Protein AF-A0A257AGE6-F1 (afdb_monomer)

Structure (mmCIF, N/CA/C/O backbone):
data_AF-A0A257AGE6-F1
#
_entry.id   AF-A0A257AGE6-F1
#
loop_
_atom_site.group_PDB
_atom_site.id
_atom_site.type_symbol
_atom_site.label_atom_id
_atom_site.label_alt_id
_atom_site.label_comp_id
_atom_site.label_asym_id
_atom_site.label_entity_id
_atom_site.label_seq_id
_atom_site.pdbx_PDB_ins_code
_atom_site.Cartn_x
_atom_site.Cartn_y
_atom_site.Cartn_z
_atom_site.occupancy
_atom_site.B_iso_or_equiv
_atom_site.auth_seq_id
_atom_site.auth_comp_id
_atom_site.auth_asym_id
_atom_site.auth_atom_id
_atom_site.pdbx_PDB_model_num
ATOM 1 N N . MET A 1 1 ? 24.380 23.932 -20.406 1.00 34.12 1 MET A N 1
ATOM 2 C CA . MET A 1 1 ? 23.022 23.950 -19.821 1.00 34.12 1 MET A CA 1
ATO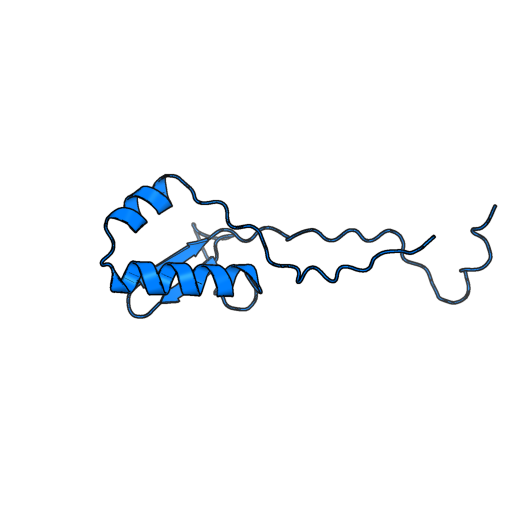M 3 C C . MET A 1 1 ? 23.018 23.000 -18.639 1.00 34.12 1 MET A C 1
ATOM 5 O O . MET A 1 1 ? 23.236 21.808 -18.814 1.00 34.12 1 MET A O 1
ATOM 9 N N . THR A 1 2 ? 22.930 23.543 -17.431 1.00 32.66 2 THR A N 1
ATOM 10 C CA . THR A 1 2 ? 22.998 22.803 -16.169 1.00 32.66 2 THR A CA 1
ATOM 11 C C . THR A 1 2 ? 21.740 21.952 -16.003 1.00 32.66 2 THR A C 1
ATOM 13 O O . THR A 1 2 ? 20.686 22.448 -15.615 1.00 32.66 2 THR A O 1
ATOM 16 N N . PHE A 1 3 ? 21.838 20.653 -16.302 1.00 40.56 3 PHE A N 1
ATOM 17 C CA . PHE A 1 3 ? 20.812 19.695 -15.902 1.00 40.56 3 PHE A CA 1
ATOM 18 C C . PHE A 1 3 ? 20.864 19.573 -14.383 1.00 40.56 3 PHE A C 1
ATOM 20 O O . PHE A 1 3 ? 21.724 18.902 -13.813 1.00 40.56 3 PHE A O 1
ATOM 27 N N . ASN A 1 4 ? 19.962 20.297 -13.728 1.00 43.41 4 ASN A N 1
ATOM 28 C CA . ASN A 1 4 ? 19.759 20.248 -12.294 1.00 43.41 4 ASN A CA 1
ATOM 29 C C . ASN A 1 4 ? 19.194 18.864 -11.948 1.00 43.41 4 ASN A C 1
ATOM 31 O O . ASN A 1 4 ? 17.983 18.636 -11.955 1.00 43.41 4 ASN A O 1
ATOM 35 N N . ALA A 1 5 ? 20.097 17.909 -11.724 1.00 49.41 5 ALA A N 1
ATOM 36 C CA . ALA A 1 5 ? 19.791 16.542 -11.345 1.00 49.41 5 ALA A CA 1
ATOM 37 C C . ALA A 1 5 ? 19.303 16.514 -9.893 1.00 49.41 5 ALA A C 1
ATOM 39 O O . ALA A 1 5 ? 19.972 16.019 -8.983 1.00 49.41 5 ALA A O 1
ATOM 40 N N . LYS A 1 6 ? 18.094 17.033 -9.667 1.00 43.97 6 LYS A N 1
ATOM 41 C CA . LYS A 1 6 ? 17.338 16.744 -8.457 1.00 43.97 6 LYS A CA 1
ATOM 42 C C . LYS A 1 6 ? 16.987 15.262 -8.538 1.00 43.97 6 LYS A C 1
ATOM 44 O O . LYS A 1 6 ? 15.980 14.901 -9.140 1.00 43.97 6 LYS A O 1
ATOM 49 N N . ARG A 1 7 ? 17.846 14.401 -7.976 1.00 49.59 7 ARG A N 1
ATOM 50 C CA . ARG A 1 7 ? 17.537 12.994 -7.677 1.00 49.59 7 ARG A CA 1
ATOM 51 C C . ARG A 1 7 ? 16.277 12.970 -6.808 1.00 49.59 7 ARG A C 1
ATOM 53 O O . ARG A 1 7 ? 16.354 12.946 -5.583 1.00 49.59 7 ARG A O 1
ATOM 60 N N . ARG A 1 8 ? 15.098 13.031 -7.424 1.00 52.81 8 ARG A N 1
ATOM 61 C CA . ARG A 1 8 ? 13.846 12.695 -6.758 1.00 52.81 8 ARG A CA 1
ATOM 62 C C . ARG A 1 8 ? 13.896 11.185 -6.608 1.00 52.81 8 ARG A C 1
ATOM 64 O O . ARG A 1 8 ? 13.880 10.473 -7.606 1.00 52.81 8 ARG A O 1
ATOM 71 N N . SER A 1 9 ? 14.040 10.695 -5.378 1.00 53.06 9 SER A N 1
ATOM 72 C CA . SER A 1 9 ? 13.790 9.284 -5.089 1.00 53.06 9 SER A CA 1
ATOM 73 C C . SER A 1 9 ? 12.449 8.926 -5.728 1.00 53.06 9 SER A C 1
ATOM 75 O O . SER A 1 9 ? 11.472 9.622 -5.441 1.00 53.06 9 SER A O 1
ATOM 77 N N . VAL A 1 10 ? 12.414 7.923 -6.607 1.00 67.00 10 VAL A N 1
ATOM 78 C CA . VAL A 1 10 ? 11.218 7.517 -7.361 1.00 67.00 10 VAL A CA 1
ATOM 79 C C . VAL A 1 10 ? 10.234 6.861 -6.391 1.00 67.00 10 VAL A C 1
ATOM 81 O O . VAL A 1 10 ? 10.117 5.645 -6.318 1.00 67.00 10 VAL A O 1
ATOM 84 N N . LYS A 1 11 ? 9.601 7.672 -5.545 1.00 73.31 11 LYS A N 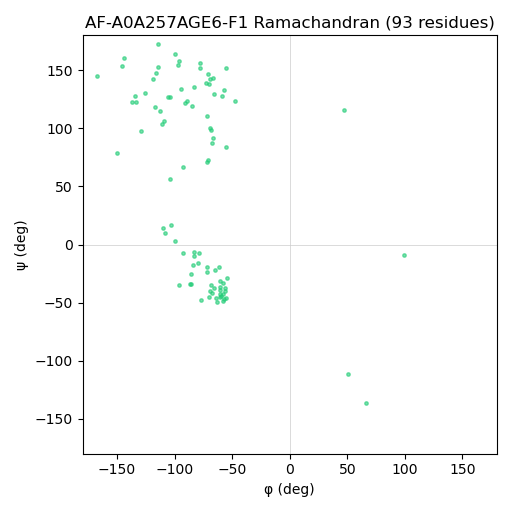1
ATOM 85 C CA . LYS A 1 11 ? 8.456 7.252 -4.754 1.00 73.31 11 LYS A CA 1
ATOM 86 C C . LYS A 1 11 ? 7.229 7.381 -5.632 1.00 73.31 11 LYS A C 1
ATOM 88 O O . LYS A 1 11 ? 7.052 8.386 -6.312 1.00 73.31 11 LYS A O 1
ATOM 93 N N . CYS A 1 12 ? 6.399 6.361 -5.586 1.00 84.19 12 CYS A N 1
ATOM 94 C CA . CYS A 1 12 ? 5.103 6.347 -6.222 1.00 84.19 12 CYS A CA 1
ATOM 95 C C . CYS A 1 12 ? 4.129 7.243 -5.459 1.00 84.19 12 CYS A C 1
ATOM 97 O O . CYS A 1 12 ? 4.079 7.202 -4.226 1.00 84.19 12 CYS A O 1
ATOM 99 N N . ASP A 1 13 ? 3.317 7.997 -6.188 1.00 86.81 13 ASP A N 1
ATOM 100 C CA . ASP A 1 13 ? 2.164 8.666 -5.599 1.00 86.81 13 ASP A CA 1
ATOM 101 C C . ASP A 1 13 ? 1.108 7.624 -5.194 1.00 86.81 13 ASP A C 1
ATOM 103 O O . ASP A 1 13 ? 0.929 6.594 -5.853 1.00 86.81 13 ASP A O 1
ATOM 107 N N . ILE A 1 14 ? 0.439 7.866 -4.064 1.00 89.00 14 ILE A N 1
ATOM 108 C CA . ILE A 1 14 ? -0.578 6.967 -3.510 1.00 89.00 14 ILE A CA 1
ATOM 109 C C . ILE A 1 14 ? -1.955 7.609 -3.670 1.00 89.00 14 ILE A C 1
ATOM 111 O O . ILE A 1 14 ? -2.325 8.501 -2.906 1.00 89.00 14 ILE A O 1
ATOM 115 N N . ASP A 1 15 ? -2.739 7.085 -4.610 1.00 91.75 15 ASP A N 1
ATOM 116 C CA . ASP A 1 15 ? -4.137 7.470 -4.797 1.00 91.75 15 ASP A CA 1
ATOM 117 C C . ASP A 1 15 ? -5.059 6.673 -3.865 1.00 91.75 15 ASP A C 1
ATOM 119 O O . ASP A 1 15 ? -5.176 5.445 -3.958 1.00 91.75 15 ASP A O 1
ATOM 123 N N . ARG A 1 16 ? -5.771 7.375 -2.979 1.00 92.25 16 ARG A N 1
ATOM 124 C CA . ARG A 1 16 ? -6.710 6.769 -2.024 1.00 92.25 16 ARG A CA 1
ATOM 125 C C . ARG A 1 16 ? -8.113 6.709 -2.623 1.00 92.25 16 ARG A C 1
ATOM 127 O O . ARG A 1 16 ? -8.697 7.723 -2.994 1.00 92.25 16 ARG A O 1
ATOM 134 N N . LYS A 1 17 ? -8.685 5.506 -2.723 1.00 93.19 17 LYS A N 1
ATOM 135 C CA . LYS A 1 17 ? -10.083 5.322 -3.152 1.00 93.19 17 LYS A CA 1
ATOM 136 C C . LYS A 1 17 ? -11.044 5.647 -2.008 1.00 93.19 17 LYS A C 1
ATOM 138 O O . LYS A 1 17 ? -10.718 5.480 -0.840 1.00 93.19 17 LYS A O 1
ATOM 143 N N . GLN A 1 18 ? -12.284 6.001 -2.338 1.00 93.88 18 GLN A N 1
ATOM 144 C CA . GLN A 1 18 ? -13.301 6.288 -1.322 1.00 93.88 18 GLN A CA 1
ATOM 145 C C . GLN A 1 18 ? -13.590 5.088 -0.399 1.00 93.88 18 GLN A C 1
ATOM 147 O O . GLN A 1 18 ? -13.902 5.275 0.773 1.00 93.88 18 GLN A O 1
ATOM 152 N N . SER A 1 19 ? -13.470 3.854 -0.905 1.00 90.44 19 SER A N 1
ATOM 153 C CA . SER A 1 19 ? -13.556 2.640 -0.083 1.00 90.44 19 SER A CA 1
ATOM 154 C C . SER A 1 19 ? -12.471 2.600 0.991 1.00 90.44 19 SER A C 1
ATOM 156 O O . SER A 1 19 ? -12.791 2.377 2.153 1.00 90.44 19 SER A O 1
ATOM 158 N N . PHE A 1 20 ? -11.225 2.915 0.623 1.00 95.81 20 PHE A N 1
ATOM 159 C CA . PHE A 1 20 ? -10.117 3.024 1.568 1.00 95.81 20 PHE A CA 1
ATOM 160 C C . PHE A 1 20 ? -10.414 4.065 2.647 1.00 95.81 20 PHE A C 1
ATOM 162 O O . PHE A 1 20 ? -10.287 3.756 3.822 1.00 95.81 20 PHE A O 1
ATOM 169 N N . GLU A 1 21 ? -10.867 5.265 2.276 1.00 95.75 21 GLU A N 1
ATOM 170 C CA . GLU A 1 21 ? -11.152 6.328 3.251 1.00 95.75 21 GLU A CA 1
ATOM 171 C C . GLU A 1 21 ? -12.237 5.934 4.263 1.00 95.75 21 GLU A C 1
ATOM 173 O O . GLU A 1 21 ? -12.130 6.242 5.452 1.00 95.75 21 GLU A O 1
ATOM 178 N N . ARG A 1 22 ? -13.282 5.224 3.816 1.00 95.50 22 ARG A N 1
ATOM 179 C CA . ARG A 1 22 ? -14.336 4.721 4.712 1.00 95.50 22 ARG A CA 1
ATOM 180 C C . ARG A 1 22 ? -13.793 3.709 5.717 1.00 95.50 22 ARG A C 1
ATOM 182 O O . ARG A 1 22 ? -14.106 3.821 6.902 1.00 95.50 22 ARG A O 1
ATOM 189 N N . ASP A 1 23 ? -12.985 2.761 5.255 1.00 92.38 23 ASP A N 1
ATOM 190 C CA . ASP A 1 23 ? -12.405 1.728 6.115 1.00 92.38 23 ASP A CA 1
ATOM 191 C C . ASP A 1 23 ? -11.361 2.334 7.056 1.00 92.38 23 ASP A C 1
ATOM 193 O O . ASP A 1 23 ? -11.403 2.108 8.265 1.00 92.38 23 ASP A O 1
ATOM 197 N N . PHE A 1 24 ? -10.491 3.196 6.526 1.00 95.19 24 PHE A N 1
ATOM 198 C CA . PHE A 1 24 ? -9.436 3.875 7.269 1.00 95.19 24 PHE A CA 1
ATOM 199 C C . PHE A 1 24 ? -9.995 4.703 8.423 1.00 95.19 24 PHE A C 1
ATOM 201 O O . PHE A 1 24 ? -9.480 4.622 9.536 1.00 95.19 24 PHE A O 1
ATOM 208 N N . LYS A 1 25 ? -11.093 5.442 8.213 1.00 96.31 25 LYS A N 1
ATOM 209 C CA . LYS A 1 25 ? -11.747 6.228 9.274 1.00 96.31 25 LYS A CA 1
ATOM 210 C C . LYS A 1 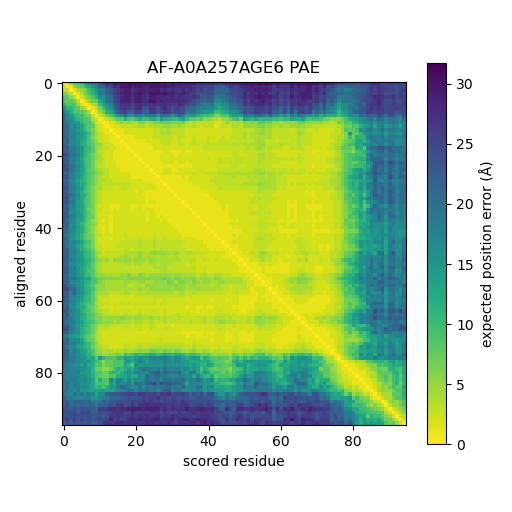25 ? -12.182 5.380 10.471 1.00 96.31 25 LYS A C 1
ATOM 212 O O . LYS A 1 25 ? -12.107 5.877 11.596 1.00 96.31 25 LYS A O 1
ATOM 217 N N . ARG A 1 26 ? -12.573 4.122 10.248 1.00 95.81 26 ARG A N 1
ATOM 218 C CA . ARG A 1 26 ? -13.051 3.186 11.283 1.00 95.81 26 ARG A CA 1
ATOM 219 C C . ARG A 1 26 ? -11.924 2.473 12.033 1.00 95.81 26 ARG A C 1
ATOM 221 O O . ARG A 1 26 ? -12.190 1.821 13.036 1.00 95.81 26 ARG A O 1
ATOM 228 N N . LEU A 1 27 ? -10.680 2.587 11.569 1.00 94.19 27 LEU A N 1
ATOM 229 C CA . LEU A 1 27 ? -9.543 1.942 12.221 1.00 94.19 27 LEU A CA 1
ATOM 230 C C . LEU A 1 27 ? -9.197 2.611 13.567 1.00 94.19 27 LEU A C 1
ATOM 232 O O . LEU A 1 27 ? -9.283 3.844 13.680 1.00 94.19 27 LEU A O 1
ATOM 236 N N . PRO A 1 28 ? -8.720 1.830 14.556 1.00 95.69 28 PRO A N 1
ATOM 237 C CA . PRO A 1 28 ? -8.095 2.366 15.764 1.00 95.69 28 PRO A CA 1
ATOM 238 C C . PRO A 1 28 ? -6.919 3.293 15.431 1.00 95.69 28 PRO A C 1
ATOM 240 O O . PRO A 1 28 ? -6.250 3.121 14.405 1.00 95.69 28 PRO A O 1
ATOM 243 N N . SER A 1 29 ? -6.636 4.267 16.296 1.00 96.00 29 SER A N 1
ATOM 244 C CA . SER A 1 29 ? -5.578 5.267 16.086 1.00 96.00 29 SER A CA 1
ATOM 245 C C . SER A 1 29 ? -4.202 4.649 15.852 1.00 96.00 29 SER A C 1
ATOM 247 O O . SER A 1 29 ? -3.437 5.122 15.009 1.00 96.00 29 SER A O 1
ATOM 249 N N . GLU A 1 30 ? -3.892 3.565 16.551 1.00 94.56 30 GLU A N 1
ATOM 250 C CA . GLU A 1 30 ? -2.620 2.852 16.450 1.00 94.56 30 GLU A CA 1
ATOM 251 C C . GLU A 1 30 ? -2.501 2.188 15.078 1.00 94.56 30 GLU A C 1
ATOM 253 O O . GLU A 1 30 ? -1.459 2.268 14.430 1.00 94.56 30 GLU A O 1
ATOM 258 N N . VAL A 1 31 ? -3.594 1.595 14.591 1.00 94.94 31 VAL A N 1
ATOM 259 C CA . VAL A 1 31 ? -3.630 0.943 13.278 1.00 94.94 31 VAL A CA 1
ATOM 260 C C . VAL A 1 31 ? -3.532 1.982 12.161 1.00 94.94 31 VAL A C 1
ATOM 262 O O . VAL A 1 31 ? -2.788 1.765 11.208 1.00 94.94 31 VAL A O 1
ATOM 265 N N . LYS A 1 32 ? -4.192 3.142 12.293 1.00 96.56 32 LYS A N 1
ATOM 266 C CA . LYS A 1 32 ? -4.059 4.258 11.336 1.00 96.56 32 LYS A CA 1
ATOM 267 C C . LYS A 1 32 ? -2.602 4.689 11.166 1.00 96.56 32 LYS A C 1
ATOM 269 O O . LYS A 1 32 ? -2.133 4.820 10.037 1.00 96.56 32 LYS A O 1
ATOM 274 N N . LYS A 1 33 ? -1.870 4.852 12.276 1.00 96.81 33 LYS A N 1
ATOM 275 C CA . LYS A 1 33 ? -0.439 5.205 12.257 1.00 96.81 33 LYS A CA 1
ATOM 276 C C . LYS A 1 33 ? 0.393 4.154 11.519 1.00 96.81 33 LYS A C 1
ATOM 278 O O . LYS A 1 33 ? 1.246 4.509 10.710 1.00 96.81 33 LYS A O 1
ATOM 283 N N . GLU A 1 34 ? 0.140 2.872 11.770 1.00 96.25 34 GLU A N 1
ATOM 284 C CA . GLU A 1 34 ? 0.857 1.779 11.100 1.00 96.25 34 GLU A CA 1
ATOM 285 C C . GLU A 1 34 ? 0.516 1.668 9.607 1.00 96.25 34 GLU A C 1
ATOM 287 O O . GLU A 1 34 ? 1.398 1.390 8.790 1.00 96.25 34 GLU A O 1
ATOM 292 N N . VAL A 1 35 ? -0.733 1.947 9.225 1.00 96.19 35 VAL A N 1
ATOM 293 C CA . VAL A 1 35 ? -1.147 2.024 7.818 1.00 96.19 35 VAL A CA 1
ATOM 294 C C . VAL A 1 35 ? -0.409 3.153 7.102 1.00 96.19 35 VAL A C 1
ATOM 296 O O . VAL A 1 35 ? 0.196 2.894 6.067 1.00 96.19 35 VAL A O 1
ATOM 299 N N . GLU A 1 36 ? -0.370 4.365 7.658 1.00 96.25 36 GLU A N 1
ATOM 300 C CA . GLU A 1 36 ? 0.338 5.502 7.042 1.00 96.25 36 GLU A CA 1
ATOM 301 C C . GLU A 1 36 ? 1.843 5.234 6.884 1.00 96.25 36 GLU A C 1
ATOM 303 O O . GLU A 1 36 ? 2.418 5.464 5.814 1.00 96.25 36 GLU A O 1
ATOM 308 N N . LYS A 1 37 ? 2.487 4.653 7.909 1.00 96.25 37 LYS A N 1
ATOM 309 C CA . LYS A 1 37 ? 3.884 4.198 7.802 1.00 96.25 37 LYS A CA 1
ATOM 310 C C . LYS A 1 37 ? 4.049 3.198 6.661 1.00 96.25 37 LYS A C 1
ATOM 312 O O . LYS A 1 37 ? 4.961 3.345 5.849 1.00 96.25 37 LYS A O 1
ATOM 317 N N . SER A 1 38 ? 3.157 2.215 6.581 1.00 94.81 38 SER A N 1
ATOM 318 C CA . SER A 1 38 ? 3.205 1.167 5.562 1.00 94.81 38 SER A CA 1
ATOM 319 C C . SER A 1 38 ? 2.974 1.716 4.156 1.00 94.81 38 SER A C 1
ATOM 321 O O . SER A 1 38 ? 3.669 1.291 3.239 1.00 94.81 38 SER A O 1
ATOM 323 N N . LEU A 1 39 ? 2.093 2.705 3.967 1.00 94.88 39 LEU A N 1
ATOM 324 C CA . LEU A 1 39 ? 1.901 3.373 2.672 1.00 94.88 39 LEU A CA 1
ATOM 325 C C . LEU A 1 39 ? 3.187 4.058 2.180 1.00 94.88 39 LEU A C 1
ATOM 327 O O . LEU A 1 39 ? 3.488 4.000 0.990 1.00 94.88 39 LEU A O 1
ATOM 331 N N . ASN A 1 40 ? 3.991 4.637 3.078 1.00 93.12 40 ASN A N 1
ATOM 332 C CA . ASN A 1 40 ? 5.302 5.206 2.729 1.00 93.12 40 ASN A CA 1
ATOM 333 C C . ASN A 1 40 ? 6.369 4.138 2.417 1.00 93.12 40 ASN A C 1
ATOM 335 O O . ASN A 1 40 ? 7.354 4.434 1.741 1.00 93.12 40 ASN A O 1
ATOM 339 N N . VAL A 1 41 ? 6.217 2.909 2.918 1.00 92.94 41 VAL A N 1
ATOM 340 C CA . VAL A 1 41 ? 7.072 1.783 2.502 1.00 92.94 41 VAL A CA 1
ATOM 341 C C . VAL A 1 41 ? 6.617 1.278 1.131 1.00 92.94 41 VAL A C 1
ATOM 343 O O . VAL A 1 41 ? 7.438 1.180 0.223 1.00 92.94 41 VAL A O 1
ATOM 346 N N . ILE A 1 42 ? 5.309 1.058 0.950 1.00 92.88 42 ILE A N 1
ATOM 347 C CA . ILE A 1 42 ? 4.695 0.630 -0.319 1.00 92.88 42 ILE A CA 1
ATOM 348 C C . ILE A 1 42 ? 5.027 1.608 -1.445 1.00 92.88 42 ILE A C 1
ATOM 350 O O . ILE A 1 42 ? 5.342 1.169 -2.544 1.00 92.88 42 ILE A O 1
ATOM 354 N N . SER A 1 43 ? 5.028 2.919 -1.195 1.00 91.50 43 SER A N 1
ATOM 355 C CA . SER A 1 43 ? 5.361 3.903 -2.230 1.00 91.50 43 SER A CA 1
ATOM 356 C C . SER A 1 43 ? 6.804 3.819 -2.731 1.00 91.50 43 SER A C 1
ATOM 358 O O . SER A 1 43 ? 7.083 4.283 -3.831 1.00 91.50 43 SER A O 1
ATOM 360 N N . LYS A 1 44 ? 7.732 3.250 -1.956 1.00 90.75 44 LYS A N 1
ATOM 361 C CA . LYS A 1 44 ? 9.142 3.114 -2.354 1.00 90.75 44 LYS A CA 1
ATOM 362 C C . LYS A 1 44 ? 9.401 1.861 -3.182 1.00 90.75 44 LYS A C 1
ATOM 364 O O . LYS A 1 44 ? 10.271 1.885 -4.043 1.00 90.75 44 LYS A O 1
ATOM 369 N N . ASP A 1 45 ? 8.678 0.782 -2.900 1.00 90.06 45 ASP A N 1
ATOM 370 C CA . ASP A 1 45 ? 8.800 -0.483 -3.620 1.00 90.06 45 ASP A CA 1
ATOM 371 C C . ASP A 1 45 ? 7.455 -1.228 -3.625 1.00 90.06 45 ASP A C 1
ATOM 373 O O . ASP A 1 45 ? 7.235 -2.157 -2.844 1.00 90.06 45 ASP A O 1
ATOM 377 N N . PRO A 1 46 ? 6.512 -0.822 -4.491 1.00 90.06 46 PRO A N 1
ATOM 378 C CA . PRO A 1 46 ? 5.156 -1.358 -4.454 1.00 90.06 46 PRO A CA 1
ATOM 379 C C . PRO A 1 46 ? 5.071 -2.807 -4.953 1.00 90.06 46 PRO A C 1
ATOM 381 O O . PRO A 1 46 ? 4.094 -3.494 -4.646 1.00 90.06 46 PRO A O 1
ATOM 384 N N . TYR A 1 47 ? 6.063 -3.287 -5.709 1.00 90.19 47 TYR A N 1
ATOM 385 C CA . TYR A 1 47 ? 6.062 -4.636 -6.279 1.00 90.19 47 TYR A CA 1
ATOM 386 C C . TYR A 1 47 ? 6.845 -5.643 -5.431 1.00 90.19 47 TYR A C 1
ATOM 388 O O . TYR A 1 47 ? 6.420 -6.799 -5.375 1.00 90.19 47 TYR A O 1
ATOM 396 N N . GLY A 1 48 ? 7.943 -5.230 -4.787 1.00 90.56 48 GLY A N 1
ATOM 397 C CA . GLY A 1 48 ? 8.854 -6.124 -4.070 1.00 90.56 48 GLY A CA 1
ATOM 398 C C . GLY A 1 48 ? 8.462 -6.417 -2.621 1.00 90.56 48 GLY A C 1
ATOM 399 O O . GLY A 1 48 ? 8.630 -7.549 -2.172 1.00 90.56 48 GLY A O 1
ATOM 400 N N . ILE A 1 49 ? 7.870 -5.462 -1.894 1.00 91.19 49 ILE A N 1
ATOM 401 C CA . ILE A 1 49 ? 7.501 -5.687 -0.479 1.00 91.19 49 ILE A CA 1
ATOM 402 C C . ILE A 1 49 ? 6.150 -6.394 -0.293 1.00 91.19 49 ILE A C 1
ATOM 404 O O . ILE A 1 49 ? 5.827 -6.867 0.798 1.00 91.19 49 ILE A O 1
ATOM 408 N N . GLY A 1 50 ? 5.313 -6.395 -1.330 1.00 90.25 50 GLY A N 1
ATOM 409 C CA . GLY A 1 50 ? 3.968 -6.958 -1.296 1.00 90.25 50 GLY A CA 1
ATOM 410 C C . GLY A 1 50 ? 3.894 -8.348 -1.913 1.00 90.25 50 GLY A C 1
ATOM 411 O O . GLY A 1 50 ? 4.753 -8.772 -2.679 1.00 90.25 50 GLY A O 1
ATOM 412 N N . GLN A 1 51 ? 2.802 -9.056 -1.637 1.00 94.25 51 GLN A N 1
ATOM 413 C CA . GLN A 1 51 ? 2.518 -10.345 -2.266 1.00 94.25 51 GLN A CA 1
ATOM 414 C C . GLN A 1 51 ? 1.411 -10.202 -3.307 1.00 94.25 51 GLN A C 1
ATOM 416 O O . GLN A 1 51 ? 0.311 -9.744 -2.994 1.00 94.25 51 GLN A O 1
ATOM 421 N N . ARG A 1 52 ? 1.672 -10.660 -4.533 1.00 95.88 52 ARG A N 1
ATOM 422 C CA . ARG A 1 52 ? 0.674 -10.683 -5.608 1.00 95.88 52 ARG A CA 1
ATOM 423 C C . ARG A 1 52 ? -0.469 -11.648 -5.270 1.00 95.88 52 ARG A C 1
ATOM 425 O O . ARG A 1 52 ? -0.241 -12.811 -4.934 1.00 95.88 52 ARG A O 1
ATOM 432 N N . LEU A 1 53 ? -1.705 -11.175 -5.390 1.00 94.00 53 LEU A N 1
ATOM 433 C CA . LEU A 1 53 ? -2.911 -11.986 -5.235 1.00 94.00 53 LEU A CA 1
ATOM 434 C C . LEU A 1 53 ? -3.179 -12.832 -6.492 1.00 94.00 53 LEU A C 1
ATOM 436 O O . LEU A 1 53 ? -2.804 -12.473 -7.612 1.00 94.00 53 LEU A O 1
ATOM 440 N N . LYS A 1 54 ? -3.832 -13.982 -6.292 1.00 93.88 54 LYS A N 1
ATOM 441 C CA . LYS A 1 54 ? -4.185 -14.964 -7.332 1.00 93.88 54 LYS A CA 1
ATOM 442 C C . LYS A 1 54 ? -5.713 -15.062 -7.495 1.00 93.88 54 LYS A C 1
ATOM 444 O O . LYS A 1 54 ? -6.469 -14.486 -6.714 1.00 93.88 54 LYS A O 1
ATOM 449 N N . GLY A 1 55 ? -6.170 -15.804 -8.506 1.00 94.00 55 GLY A N 1
ATOM 450 C CA . GLY A 1 55 ? -7.596 -16.058 -8.746 1.00 94.00 55 GLY A CA 1
ATOM 451 C C . GLY A 1 55 ? -8.370 -14.797 -9.142 1.00 94.00 55 GLY A C 1
ATOM 452 O O . GLY A 1 55 ? -7.880 -13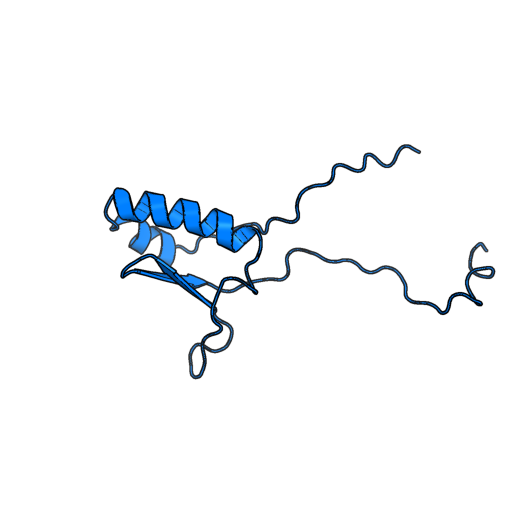.993 -9.934 1.00 94.00 55 GLY A O 1
ATOM 453 N N . LYS A 1 56 ? -9.567 -14.606 -8.569 1.00 92.62 56 LYS A N 1
ATOM 454 C CA . LYS A 1 56 ? -10.461 -13.468 -8.870 1.00 92.62 56 LYS A CA 1
ATOM 455 C C . LYS A 1 56 ? -9.859 -12.092 -8.538 1.00 92.62 56 LYS A C 1
ATOM 457 O O . LYS A 1 56 ? -10.315 -11.094 -9.076 1.00 92.62 56 LYS A O 1
ATOM 462 N N . LEU A 1 57 ? -8.830 -12.038 -7.687 1.00 91.00 57 LEU A N 1
ATOM 463 C CA . LEU A 1 57 ? -8.137 -10.804 -7.284 1.00 91.00 57 LEU A CA 1
ATOM 464 C C . LEU A 1 57 ? -6.777 -10.630 -7.982 1.00 91.00 57 LEU A C 1
ATOM 466 O O . LEU A 1 57 ? -5.921 -9.873 -7.519 1.00 91.00 57 LEU A O 1
ATOM 470 N N . ARG A 1 58 ? -6.534 -11.358 -9.078 1.00 91.06 58 ARG A N 1
ATOM 471 C CA . ARG A 1 58 ? -5.291 -11.249 -9.849 1.00 91.06 58 ARG A CA 1
ATOM 472 C C . ARG A 1 58 ? -5.069 -9.807 -10.313 1.00 91.06 58 ARG A C 1
ATOM 474 O O . ARG A 1 58 ? -5.958 -9.190 -10.884 1.00 91.06 58 ARG A O 1
ATOM 481 N N . GLY A 1 59 ? -3.847 -9.312 -10.115 1.00 88.75 59 GLY A N 1
ATOM 482 C CA . GLY A 1 59 ? -3.471 -7.928 -10.433 1.00 88.75 59 GLY A CA 1
ATOM 483 C C . GLY A 1 59 ? -3.481 -6.998 -9.219 1.00 88.75 59 GLY A C 1
ATOM 484 O O . GLY A 1 59 ? -2.969 -5.892 -9.309 1.00 88.75 59 GLY A O 1
ATOM 485 N N . LEU A 1 60 ? -3.985 -7.457 -8.074 1.00 94.00 60 LEU A N 1
ATOM 486 C CA . LEU A 1 60 ? -3.826 -6.773 -6.795 1.00 94.00 60 LEU A CA 1
ATOM 487 C C . LEU A 1 60 ? -2.664 -7.365 -5.995 1.00 94.00 60 LEU A C 1
ATOM 489 O O . LEU A 1 60 ? -2.294 -8.532 -6.156 1.00 94.00 60 LEU A O 1
ATOM 493 N N . TRP A 1 61 ? -2.100 -6.546 -5.119 1.00 96.25 61 TRP A N 1
ATOM 494 C CA . TRP A 1 61 ? -1.078 -6.915 -4.150 1.00 96.25 61 TRP A CA 1
ATOM 495 C C . TRP A 1 61 ? -1.642 -6.782 -2.741 1.00 96.25 61 TRP A C 1
ATOM 497 O O . TRP A 1 61 ? -2.549 -5.986 -2.496 1.00 96.25 61 TRP A O 1
ATOM 507 N N . LYS A 1 62 ? -1.104 -7.574 -1.813 1.00 95.31 62 LYS A N 1
ATOM 508 C CA . LYS A 1 62 ? -1.383 -7.459 -0.381 1.00 95.31 62 LYS A CA 1
ATOM 509 C C . LYS A 1 62 ? -0.106 -7.154 0.398 1.00 95.31 62 LYS A C 1
ATOM 511 O O . LYS A 1 62 ? 0.940 -7.739 0.122 1.00 95.31 62 LYS A O 1
ATOM 516 N N . TYR A 1 63 ? -0.228 -6.317 1.419 1.00 95.88 63 TYR A N 1
ATOM 517 C CA . TYR A 1 63 ? 0.806 -6.065 2.422 1.00 95.88 63 TYR A CA 1
ATOM 518 C C . TYR A 1 63 ? 0.221 -6.290 3.822 1.00 95.88 63 TYR A C 1
ATOM 520 O O . TYR A 1 63 ? -0.875 -5.807 4.113 1.00 95.88 63 TYR A O 1
ATOM 528 N N . ARG A 1 64 ? 0.900 -7.071 4.672 1.00 93.81 64 ARG A N 1
ATOM 529 C CA . ARG A 1 64 ? 0.399 -7.451 6.006 1.00 93.81 64 ARG A CA 1
ATOM 530 C C . ARG A 1 64 ? 0.932 -6.497 7.077 1.00 93.81 64 ARG A C 1
ATOM 532 O O . ARG A 1 64 ? 2.129 -6.255 7.138 1.00 93.81 64 ARG A O 1
ATOM 539 N N . ILE A 1 65 ? 0.044 -6.034 7.957 1.00 93.06 65 ILE A N 1
ATOM 540 C CA . ILE A 1 65 ? 0.354 -5.186 9.116 1.00 93.06 65 ILE A CA 1
ATOM 541 C C . ILE A 1 65 ? -0.290 -5.823 10.344 1.00 93.06 65 ILE A C 1
ATOM 543 O O . ILE A 1 65 ? -1.484 -5.642 10.575 1.00 93.06 65 ILE A O 1
ATOM 547 N N . LYS A 1 66 ? 0.479 -6.582 11.133 1.00 88.69 66 LYS A N 1
ATOM 548 C CA . LYS A 1 66 ? -0.058 -7.382 12.252 1.00 88.69 66 LYS A CA 1
ATOM 549 C C . LYS A 1 66 ? -1.234 -8.244 11.773 1.00 88.69 66 LYS A C 1
ATOM 551 O O . LYS A 1 66 ? -1.011 -9.133 10.956 1.00 88.69 66 LYS A O 1
ATOM 556 N N . ASP A 1 67 ? -2.461 -7.962 12.199 1.00 91.25 67 ASP A N 1
ATOM 557 C CA . ASP A 1 67 ? -3.671 -8.699 11.805 1.00 91.25 67 ASP A CA 1
ATOM 558 C C . ASP A 1 67 ? -4.404 -8.097 10.597 1.00 91.25 67 ASP A C 1
ATOM 560 O O . ASP A 1 67 ? -5.295 -8.719 10.015 1.00 91.25 67 ASP A O 1
ATOM 564 N N . TRP A 1 68 ? -3.971 -6.920 10.149 1.00 93.62 68 TRP A N 1
ATOM 565 C CA . TRP A 1 68 ? -4.560 -6.166 9.050 1.00 93.62 68 TRP A CA 1
ATOM 566 C C . TRP A 1 68 ? -3.835 -6.430 7.729 1.00 93.62 68 TRP A C 1
ATOM 568 O O . TRP A 1 68 ? -2.673 -6.850 7.685 1.00 93.62 68 TRP A O 1
ATOM 578 N N . ARG A 1 69 ? -4.527 -6.186 6.613 1.00 93.25 69 ARG A N 1
ATOM 579 C CA . ARG A 1 69 ? -3.969 -6.303 5.260 1.00 93.25 69 ARG A CA 1
ATOM 580 C C . ARG A 1 69 ? -4.360 -5.084 4.437 1.00 93.25 69 ARG A C 1
ATOM 582 O O . ARG A 1 69 ? -5.543 -4.779 4.331 1.00 93.25 69 ARG A O 1
ATOM 589 N N . ILE A 1 70 ? -3.378 -4.436 3.820 1.00 95.56 70 ILE A N 1
ATOM 590 C CA . ILE A 1 70 ? -3.609 -3.426 2.785 1.00 95.56 70 ILE A CA 1
ATOM 591 C C . ILE A 1 70 ? -3.655 -4.153 1.446 1.00 95.56 70 ILE A C 1
ATOM 593 O O . ILE A 1 70 ? -2.696 -4.842 1.096 1.00 95.56 70 ILE A O 1
ATOM 597 N N . ILE A 1 71 ? -4.751 -4.001 0.707 1.00 95.44 71 ILE A N 1
ATOM 598 C CA . ILE A 1 71 ? -4.874 -4.481 -0.672 1.00 95.44 71 ILE A CA 1
ATOM 599 C C . ILE A 1 71 ? -4.747 -3.276 -1.597 1.00 95.44 71 ILE A C 1
ATOM 601 O O . ILE A 1 71 ? -5.454 -2.287 -1.418 1.00 95.44 71 ILE A O 1
ATOM 605 N N . TYR A 1 72 ? -3.849 -3.347 -2.574 1.00 94.81 72 TYR A N 1
ATOM 606 C CA . TY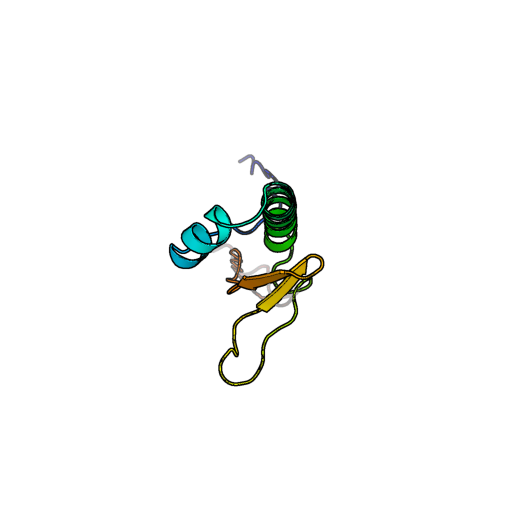R A 1 72 ? -3.554 -2.223 -3.458 1.00 94.81 72 TYR A CA 1
ATOM 607 C C . TYR A 1 72 ? -3.261 -2.683 -4.886 1.00 94.81 72 TYR A C 1
ATOM 609 O O . TYR A 1 72 ? -2.953 -3.849 -5.139 1.00 94.81 72 TYR A O 1
ATOM 617 N N . TYR A 1 73 ? -3.376 -1.750 -5.829 1.00 92.50 73 TYR A N 1
ATOM 618 C CA . TYR A 1 73 ? -3.044 -1.961 -7.234 1.00 92.50 73 TYR A CA 1
ATOM 619 C C . TYR A 1 73 ? -1.787 -1.149 -7.571 1.00 92.50 73 TYR A C 1
ATOM 621 O O . TYR A 1 73 ? -1.885 0.075 -7.683 1.00 92.50 73 TYR A O 1
ATOM 629 N N . PRO A 1 74 ? -0.605 -1.772 -7.697 1.00 89.88 74 PRO A N 1
ATOM 630 C CA . PRO A 1 74 ? 0.597 -1.043 -8.064 1.00 89.88 74 PRO A CA 1
ATOM 631 C C . PRO A 1 74 ? 0.517 -0.593 -9.532 1.00 89.88 74 PRO A C 1
ATOM 633 O O . PRO A 1 74 ? 0.073 -1.337 -10.409 1.00 89.88 74 PRO A O 1
ATOM 636 N N . ARG A 1 75 ? 0.937 0.644 -9.806 1.00 83.94 75 ARG A N 1
ATOM 637 C CA . ARG A 1 75 ? 1.080 1.211 -11.158 1.00 83.94 75 ARG A CA 1
ATOM 638 C C . ARG A 1 75 ? 2.564 1.519 -11.382 1.00 83.94 75 ARG A C 1
ATOM 640 O O . ARG A 1 75 ? 3.253 1.816 -10.409 1.00 83.94 75 ARG A O 1
ATOM 647 N N . PRO A 1 76 ? 3.101 1.417 -12.608 1.00 76.81 76 PRO A N 1
ATOM 648 C CA . PRO A 1 76 ? 4.472 1.836 -12.886 1.00 76.81 76 PRO A CA 1
ATOM 649 C C . PRO A 1 76 ? 4.660 3.319 -12.557 1.00 76.81 76 PRO A C 1
ATOM 651 O O . PRO A 1 76 ? 3.906 4.166 -13.033 1.00 76.81 76 PRO A O 1
ATOM 654 N N . CYS A 1 77 ? 5.674 3.627 -11.756 1.00 69.31 77 CYS A N 1
ATOM 655 C CA . CYS A 1 77 ? 5.962 4.978 -11.281 1.00 69.31 77 CYS A CA 1
ATOM 656 C C . CYS A 1 77 ? 6.959 5.620 -12.250 1.00 69.31 77 CYS A C 1
ATOM 658 O O . CYS A 1 77 ? 8.121 5.781 -11.918 1.00 69.31 77 CYS A O 1
ATOM 660 N N . HIS A 1 78 ? 6.485 5.857 -13.478 1.00 59.09 78 HIS A N 1
ATOM 661 C CA . HIS A 1 78 ? 7.148 6.505 -14.619 1.00 59.09 78 HIS A CA 1
ATOM 662 C C . HIS A 1 78 ? 8.585 6.049 -14.967 1.00 59.09 78 HIS A C 1
ATOM 664 O O . HIS A 1 78 ? 9.548 6.291 -14.246 1.00 59.09 78 HIS A O 1
ATOM 670 N N . VAL A 1 79 ? 8.741 5.466 -16.157 1.00 54.94 79 VAL A N 1
ATOM 671 C CA . VAL A 1 79 ? 10.042 5.172 -16.774 1.00 54.94 79 VAL A CA 1
ATOM 672 C C . VAL A 1 79 ? 9.955 5.554 -18.248 1.00 54.94 79 VAL A C 1
ATOM 674 O O . VAL A 1 79 ? 9.102 5.024 -18.958 1.00 54.94 79 VAL A O 1
ATOM 677 N N . GLU A 1 80 ? 10.838 6.439 -18.707 1.00 43.84 80 GLU A N 1
ATOM 678 C CA . GLU A 1 80 ? 10.962 6.808 -20.118 1.00 43.84 80 GLU A CA 1
ATOM 679 C C . GLU A 1 80 ? 12.347 6.409 -20.640 1.00 43.84 80 GLU A C 1
ATOM 681 O O . GLU A 1 80 ? 13.381 6.854 -20.142 1.00 43.84 80 GLU A O 1
ATOM 686 N N . VAL A 1 81 ? 12.362 5.519 -21.633 1.00 60.88 81 VAL A N 1
ATOM 687 C CA . VAL A 1 81 ? 13.577 5.016 -22.281 1.00 60.88 81 VAL A CA 1
ATOM 688 C C . VAL A 1 81 ? 13.590 5.535 -23.710 1.00 60.88 81 VAL A C 1
ATOM 690 O O . VAL A 1 81 ? 12.739 5.175 -24.515 1.00 60.88 81 VAL A O 1
ATOM 693 N N . VAL A 1 82 ? 14.569 6.383 -24.017 1.00 55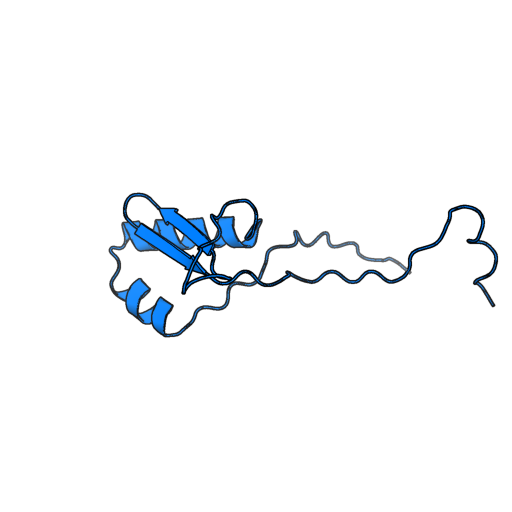.41 82 VAL A N 1
ATOM 694 C CA . VAL A 1 82 ? 14.602 7.181 -25.253 1.00 55.41 82 VAL A CA 1
ATOM 695 C C . VAL A 1 82 ? 15.219 6.418 -26.440 1.00 55.41 82 VAL A C 1
ATOM 697 O O . VAL A 1 82 ? 14.935 6.723 -27.594 1.00 55.41 82 VAL A O 1
ATOM 700 N N . LEU A 1 83 ? 16.081 5.424 -26.192 1.00 50.97 83 LEU A N 1
ATOM 701 C CA . LEU A 1 83 ? 16.903 4.780 -27.226 1.00 50.97 83 LEU A CA 1
ATOM 702 C C . LEU A 1 83 ? 17.551 3.488 -26.708 1.00 50.97 83 LEU A C 1
ATOM 704 O O . LEU A 1 83 ? 18.031 3.452 -25.577 1.00 50.97 83 LEU A O 1
ATOM 708 N N . ILE A 1 84 ? 17.687 2.475 -27.573 1.00 61.59 84 ILE A N 1
ATOM 709 C CA . ILE A 1 84 ? 18.580 1.325 -27.352 1.00 61.59 84 ILE A CA 1
ATOM 710 C C . ILE A 1 84 ? 19.401 1.020 -28.619 1.00 61.59 84 ILE A C 1
ATOM 712 O O . ILE A 1 84 ? 18.836 0.827 -29.698 1.00 61.59 84 ILE A O 1
ATOM 716 N N . LYS A 1 85 ? 20.745 1.022 -28.522 1.00 67.44 85 LYS A N 1
ATOM 717 C CA . LYS A 1 85 ? 21.668 0.744 -29.648 1.00 67.44 85 LYS A CA 1
ATOM 718 C C . LYS A 1 85 ? 22.946 0.003 -29.219 1.00 67.44 85 LYS A C 1
ATOM 720 O O . LYS A 1 85 ? 23.396 0.177 -28.087 1.00 67.44 85 LYS A O 1
ATOM 725 N N . PRO A 1 86 ? 23.582 -0.762 -30.132 1.00 70.56 86 PRO A N 1
ATOM 726 C CA . PRO A 1 86 ? 24.897 -1.362 -29.902 1.00 70.56 86 PRO A CA 1
ATOM 727 C C . PRO A 1 86 ? 26.003 -0.300 -29.786 1.00 70.56 86 PRO A C 1
ATOM 729 O O . PRO A 1 86 ? 26.023 0.668 -30.548 1.00 70.56 86 PRO A O 1
ATOM 732 N N . ARG A 1 87 ? 26.992 -0.524 -28.907 1.00 55.97 87 ARG A N 1
ATOM 733 C CA . ARG A 1 87 ? 28.086 0.429 -28.598 1.00 55.97 87 ARG A CA 1
ATOM 734 C C . ARG A 1 87 ? 28.877 0.918 -29.826 1.00 55.97 87 ARG A C 1
ATOM 736 O O . ARG A 1 87 ? 29.370 2.038 -29.814 1.00 55.97 87 ARG A O 1
ATOM 743 N N . LYS A 1 88 ? 28.981 0.115 -30.894 1.00 64.25 88 LYS A N 1
ATOM 744 C CA . LYS A 1 88 ? 29.741 0.454 -32.117 1.00 64.25 88 LYS A CA 1
ATOM 745 C C . LYS A 1 88 ? 28.986 1.336 -33.136 1.00 64.25 88 LYS A C 1
ATOM 747 O O . LYS A 1 88 ? 29.597 1.755 -34.108 1.00 64.25 88 LYS A O 1
ATOM 752 N N . GLY A 1 89 ? 27.695 1.633 -32.942 1.00 58.12 89 GLY A N 1
ATOM 753 C CA . GLY A 1 89 ? 26.860 2.370 -33.914 1.00 58.12 89 GLY A CA 1
ATOM 754 C C . GLY A 1 89 ? 26.487 3.807 -33.525 1.00 58.12 89 GLY A C 1
ATOM 755 O O . GLY A 1 89 ? 25.613 4.397 -34.154 1.00 58.12 89 GLY A O 1
ATOM 756 N N . MET A 1 90 ? 27.094 4.362 -32.472 1.00 53.09 90 MET A N 1
ATOM 757 C CA . MET A 1 90 ? 26.629 5.606 -31.839 1.00 53.09 90 MET A CA 1
ATOM 758 C C . MET A 1 90 ? 27.036 6.895 -32.582 1.00 53.09 90 MET A C 1
ATOM 760 O O . MET A 1 90 ? 26.438 7.939 -32.352 1.00 53.09 90 MET A O 1
ATOM 764 N N . SER A 1 91 ? 28.005 6.847 -33.504 1.00 52.25 91 SER A N 1
ATOM 765 C CA . SER A 1 91 ? 28.577 8.045 -34.148 1.00 52.25 91 SER A CA 1
ATOM 766 C C . SER A 1 91 ? 27.734 8.666 -35.272 1.00 52.25 91 SER A C 1
ATOM 768 O O . SER A 1 91 ? 28.081 9.736 -35.762 1.00 52.25 91 SER A O 1
ATOM 770 N N . ARG A 1 92 ? 26.636 8.032 -35.708 1.00 53.19 92 ARG A N 1
ATOM 771 C CA . ARG A 1 92 ? 25.913 8.418 -36.940 1.00 53.19 92 ARG A CA 1
ATOM 772 C C . ARG A 1 92 ? 24.650 9.269 -36.745 1.00 53.19 92 ARG A C 1
ATOM 774 O O . ARG A 1 92 ? 23.986 9.554 -37.732 1.00 53.19 92 ARG A O 1
ATOM 781 N N . PHE A 1 93 ? 24.317 9.662 -35.514 1.00 51.09 93 PHE A N 1
ATOM 782 C CA . PHE A 1 93 ? 23.015 10.266 -35.174 1.00 51.09 93 PHE A CA 1
ATOM 783 C C . PHE A 1 93 ? 23.048 11.767 -34.807 1.00 51.09 93 PHE A C 1
ATOM 785 O O . PHE A 1 93 ? 22.058 12.279 -34.302 1.00 51.09 93 PHE A O 1
ATOM 792 N N . TYR A 1 94 ? 24.142 12.488 -35.087 1.00 45.25 94 TYR A N 1
ATOM 793 C CA . TYR A 1 94 ? 24.200 13.962 -35.005 1.00 45.25 94 TYR A CA 1
ATOM 794 C C . TYR A 1 94 ? 24.158 14.604 -36.406 1.00 45.25 94 TYR A C 1
ATOM 796 O O . TYR A 1 94 ? 25.086 15.316 -36.791 1.00 45.25 94 TYR A O 1
ATOM 804 N N . LYS A 1 95 ? 23.128 14.306 -37.202 1.00 42.53 95 LYS A N 1
ATOM 805 C CA . LYS A 1 95 ? 22.784 15.078 -38.404 1.00 42.53 95 LYS A CA 1
ATOM 806 C C . LYS 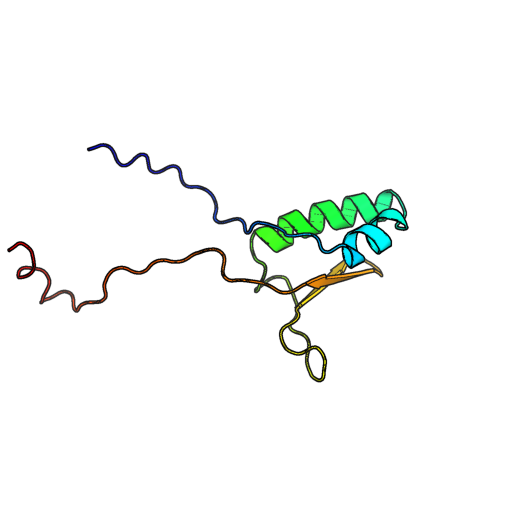A 1 95 ? 21.311 15.428 -38.371 1.00 42.53 95 LYS A C 1
ATOM 808 O O . LYS A 1 95 ? 20.528 14.512 -38.038 1.00 42.53 95 LYS A O 1
#

Nearest PDB structures (foldseek):
  3g5o-assembly1_B  TM=9.148E-01  e=6.295E-03  Mycobacterium tuberculosis H37Rv
  3g5o-assembly1_C  TM=9.291E-01  e=6.718E-03  Mycobacterium tuberculosis H37Rv
  8cdq-assembly1_A  TM=3.486E-01  e=7.022E+00  Plasmodium falciparum 3D7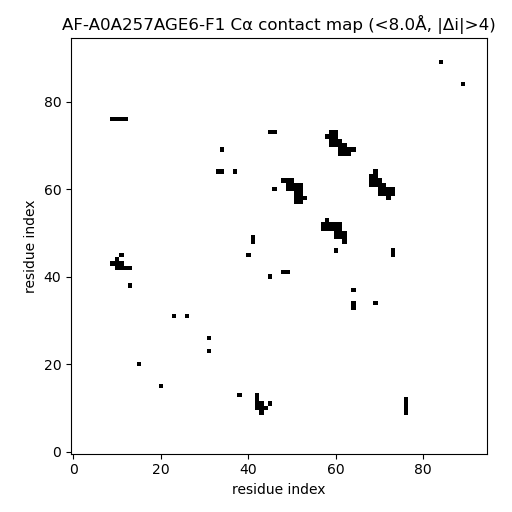
  4ru3-assembly1_A  TM=2.886E-01  e=5.415E+00  Pseudomonas phage SN

Secondary structure (DSSP, 8-state):
----------PPP-PPPHHHHHHHHHS-HHHHHHHHHHHHHHTT-TTTSSEE--GGGTT-EEEEETTEEEEE--------------GGGGGG---

Sequence (95 aa):
MTFNAKRRSVKCDIDRKQSFERDFKRLPSEVKKEVEKSLNVISKDPYGIGQRLKGKLRGLWKYRIKDWRIIYYPRPCHVEVVLIKPRKGMSR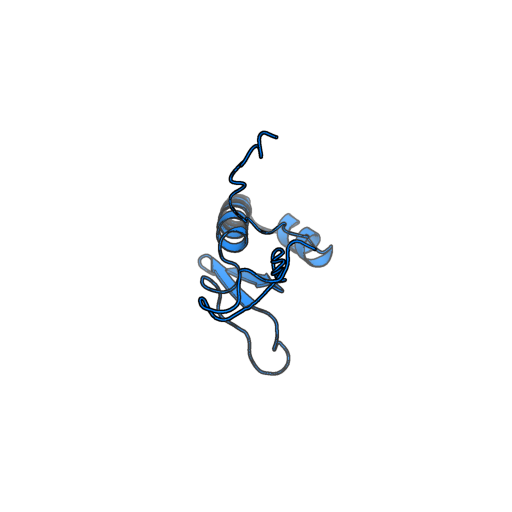FYK

Mean predicted aligned error: 9.94 Å

pLDDT: mean 80.47, std 19.31, range [32.66, 96.81]

Foldseek 3Di:
DDPPPPPPLLFADDDDDPVNVVVLVPDDPVVNVQVVVVSRVCRNPVPPQWDADDDPRGQWTWHDDPPDIDIGHDDPSDDDDDDDDDPVPPPPPPD

Radius of gyration: 19.71 Å; Cα contacts (8 Å, |Δi|>4): 65; chains: 1; bounding box: 44×40×55 Å

Solvent-accessible surface area (backbone atoms only — not comparable to full-atom values): 6375 Å² total; per-residue (Å²): 133,86,79,80,80,75,81,68,76,76,56,39,86,83,87,81,50,72,68,53,54,59,55,54,70,72,45,55,72,70,55,45,53,52,48,56,55,45,50,63,51,39,27,61,39,54,73,78,78,31,46,77,41,65,76,98,49,54,77,30,32,37,38,79,55,92,95,45,70,52,76,46,69,77,70,87,68,78,86,88,84,94,79,88,80,64,88,89,67,69,86,78,75,89,121